Protein AF-A0A7W1IRL6-F1 (afdb_monomer_lite)

Radius of gyration: 15.73 Å; chains: 1; bounding box: 52×31×43 Å

pLDDT: mean 93.94, std 11.13, range [40.31, 98.81]

Structure (mmCIF, N/CA/C/O backbone):
data_AF-A0A7W1IRL6-F1
#
_entry.id   AF-A0A7W1IRL6-F1
#
loop_
_atom_site.group_PDB
_atom_site.id
_atom_site.type_symbol
_atom_site.label_atom_id
_atom_site.label_alt_id
_atom_site.label_comp_id
_atom_site.label_asym_id
_atom_site.label_entity_id
_atom_site.label_seq_id
_atom_site.pdbx_PDB_ins_code
_atom_site.Cartn_x
_atom_site.Cartn_y
_atom_site.Cartn_z
_atom_site.occupancy
_atom_site.B_iso_or_equiv
_atom_site.auth_seq_id
_atom_site.auth_comp_id
_atom_site.auth_asym_id
_atom_site.auth_atom_id
_atom_site.pdbx_PDB_model_num
ATOM 1 N N . TRP A 1 1 ? -34.990 -5.535 5.793 1.00 40.31 1 TRP A N 1
ATOM 2 C CA . TRP A 1 1 ? -33.755 -5.483 6.601 1.00 40.31 1 TRP A CA 1
ATOM 3 C C . TRP A 1 1 ? -32.794 -4.507 5.937 1.00 40.31 1 TRP A C 1
ATOM 5 O O . TRP A 1 1 ? -32.242 -4.873 4.904 1.00 40.31 1 TRP A O 1
ATOM 15 N N . PRO A 1 2 ? -32.647 -3.249 6.392 1.00 49.19 2 PRO A N 1
ATOM 16 C CA . PRO A 1 2 ? -31.731 -2.346 5.717 1.00 49.19 2 PRO A CA 1
ATOM 17 C C . PRO A 1 2 ? -30.307 -2.810 6.031 1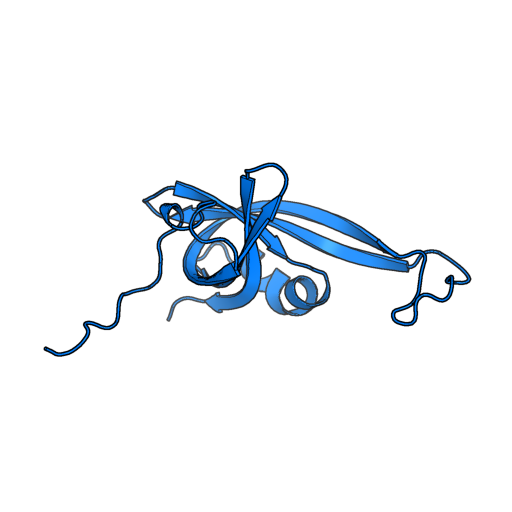.00 49.19 2 PRO A C 1
ATOM 19 O O . PRO A 1 2 ? -29.930 -2.965 7.193 1.00 49.19 2 PRO A O 1
ATOM 22 N N . LEU A 1 3 ? -29.532 -3.087 4.983 1.00 50.91 3 LEU A N 1
ATOM 23 C CA . LEU A 1 3 ? -28.097 -3.306 5.083 1.00 50.91 3 LEU A CA 1
ATOM 24 C C . LEU A 1 3 ? -27.508 -2.065 5.760 1.00 50.91 3 LEU A C 1
ATOM 26 O O . LEU A 1 3 ? -27.437 -0.998 5.150 1.00 50.91 3 LEU A O 1
ATOM 30 N N . ARG A 1 4 ? -27.127 -2.186 7.039 1.00 49.12 4 ARG A N 1
ATOM 31 C CA . ARG A 1 4 ? -26.232 -1.223 7.685 1.00 49.12 4 ARG A CA 1
ATOM 32 C C . ARG A 1 4 ? -25.093 -0.994 6.698 1.00 49.12 4 ARG A C 1
ATOM 34 O O . ARG A 1 4 ? -24.436 -1.965 6.322 1.00 49.12 4 ARG A O 1
ATOM 41 N N . ARG A 1 5 ? -24.871 0.253 6.270 1.00 50.00 5 ARG A N 1
ATOM 42 C CA . ARG A 1 5 ? -23.606 0.615 5.626 1.00 50.00 5 ARG A CA 1
ATOM 43 C C . ARG A 1 5 ? -22.523 0.150 6.594 1.00 50.00 5 ARG A C 1
ATOM 45 O O . ARG A 1 5 ? -22.430 0.682 7.699 1.00 50.00 5 ARG A O 1
ATOM 52 N N . ARG A 1 6 ? -21.819 -0.934 6.253 1.00 61.88 6 ARG A N 1
ATOM 53 C CA . ARG A 1 6 ? -20.655 -1.365 7.023 1.00 61.88 6 ARG A CA 1
ATOM 5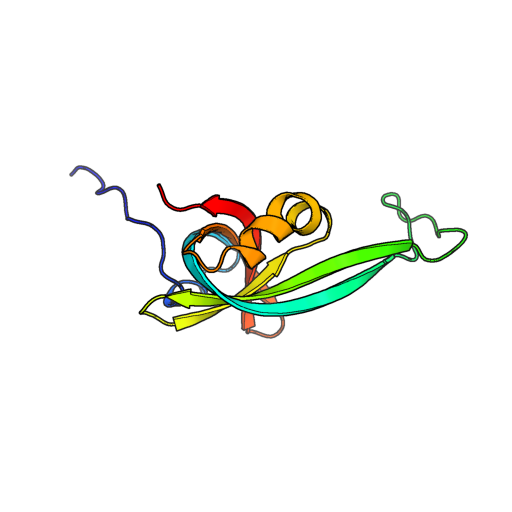4 C C . ARG A 1 6 ? -19.721 -0.160 7.007 1.00 61.88 6 ARG A C 1
ATOM 56 O O . ARG A 1 6 ? -19.515 0.420 5.942 1.00 61.88 6 ARG A O 1
ATOM 63 N N . GLY A 1 7 ? -19.272 0.263 8.187 1.00 73.44 7 GLY A N 1
ATOM 64 C CA . GLY A 1 7 ? -18.233 1.282 8.282 1.00 73.44 7 GLY A CA 1
ATOM 65 C C . GLY A 1 7 ? -16.979 0.849 7.512 1.00 73.44 7 GLY A C 1
ATOM 66 O O . GLY A 1 7 ? -16.945 -0.276 6.997 1.00 73.44 7 GLY A O 1
ATOM 67 N N . PRO A 1 8 ? -15.962 1.717 7.431 1.00 83.88 8 PRO A N 1
ATOM 68 C CA . PRO A 1 8 ? -14.689 1.344 6.829 1.00 83.88 8 PRO A CA 1
ATOM 69 C C . PRO A 1 8 ? -14.191 0.016 7.412 1.00 83.88 8 PRO A C 1
ATOM 71 O O . PRO A 1 8 ? -14.424 -0.301 8.586 1.00 83.88 8 PRO A O 1
ATOM 74 N N . ALA A 1 9 ? -13.558 -0.780 6.556 1.00 96.00 9 ALA A N 1
ATOM 75 C CA . ALA A 1 9 ? -12.874 -1.985 6.983 1.00 96.00 9 ALA A CA 1
ATOM 76 C C . ALA A 1 9 ? -11.740 -1.616 7.947 1.00 96.00 9 ALA A C 1
ATOM 78 O O . ALA A 1 9 ? -11.273 -0.475 7.997 1.00 96.00 9 ALA A O 1
ATOM 79 N N . ARG A 1 10 ? -11.326 -2.591 8.745 1.00 97.06 10 ARG A N 1
ATOM 80 C CA . ARG A 1 10 ? -10.257 -2.434 9.727 1.00 97.06 10 ARG A CA 1
ATOM 81 C C . ARG A 1 10 ? -8.937 -2.929 9.165 1.00 97.06 10 ARG A C 1
ATOM 83 O O . ARG A 1 10 ? -8.933 -3.773 8.269 1.00 97.06 10 ARG A O 1
ATOM 90 N N . CYS A 1 11 ? -7.813 -2.475 9.713 1.00 98.25 11 CYS A N 1
ATOM 91 C CA . CYS A 1 11 ? -6.503 -2.991 9.300 1.00 98.25 11 CYS A CA 1
ATOM 92 C C . CYS A 1 11 ? -6.431 -4.519 9.460 1.00 98.25 11 CYS A C 1
ATOM 94 O O . CYS A 1 11 ? -5.910 -5.200 8.579 1.00 98.25 11 CYS A O 1
ATOM 96 N N . ARG A 1 12 ? -7.063 -5.085 10.504 1.00 97.75 12 ARG A N 1
ATOM 97 C CA . ARG A 1 12 ? -7.157 -6.547 10.691 1.00 97.75 12 ARG A CA 1
ATOM 98 C C . ARG A 1 12 ? -7.931 -7.292 9.602 1.00 97.75 12 ARG A C 1
ATOM 100 O O . ARG A 1 12 ? -7.874 -8.516 9.574 1.00 97.75 12 ARG A O 1
ATOM 107 N N . ASP A 1 13 ? -8.683 -6.590 8.756 1.00 97.94 13 ASP A N 1
ATOM 108 C CA . ASP A 1 13 ? -9.438 -7.190 7.653 1.00 97.94 13 ASP A CA 1
ATOM 109 C C . ASP A 1 13 ? -8.574 -7.343 6.387 1.00 97.94 13 ASP A C 1
ATOM 111 O O . ASP A 1 13 ? -8.994 -7.985 5.420 1.00 97.94 13 ASP A O 1
ATOM 115 N N . VAL A 1 14 ? -7.344 -6.812 6.380 1.00 98.25 14 VAL A N 1
ATOM 116 C CA . VAL A 1 14 ? -6.361 -7.067 5.317 1.00 98.25 14 VAL A CA 1
ATOM 117 C C . VAL A 1 14 ? -5.711 -8.427 5.552 1.00 98.25 14 VAL A C 1
ATOM 119 O O . VAL A 1 14 ? -4.602 -8.563 6.060 1.00 98.25 14 VAL A O 1
ATOM 122 N N . ILE A 1 15 ? -6.460 -9.466 5.194 1.00 97.88 15 ILE A N 1
ATOM 123 C CA . ILE A 1 15 ? -6.089 -10.872 5.371 1.00 97.88 15 ILE A CA 1
ATOM 124 C C . ILE A 1 15 ? -6.134 -11.622 4.047 1.00 97.88 15 ILE A C 1
ATOM 126 O O . ILE A 1 15 ? -6.849 -11.250 3.116 1.00 97.88 15 ILE A O 1
ATOM 130 N N . ALA A 1 16 ? -5.426 -12.751 3.973 1.00 97.81 16 ALA A N 1
ATOM 131 C CA . ALA A 1 16 ? -5.326 -13.529 2.740 1.00 97.81 16 ALA A CA 1
ATOM 132 C C . ALA A 1 16 ? -6.692 -14.007 2.208 1.00 97.81 16 ALA A C 1
ATOM 134 O O . ALA A 1 16 ? -6.908 -14.057 0.997 1.00 97.81 16 ALA A O 1
ATOM 135 N N . ALA A 1 17 ? -7.647 -14.279 3.105 1.00 97.50 17 ALA A N 1
ATOM 136 C CA . ALA A 1 17 ? -9.024 -14.641 2.757 1.00 97.50 17 ALA A CA 1
ATOM 137 C C . ALA A 1 17 ? -9.805 -13.511 2.055 1.00 97.50 17 ALA A C 1
ATOM 139 O O . ALA A 1 17 ? -10.933 -13.717 1.606 1.00 97.50 17 ALA A O 1
ATOM 140 N N . HIS A 1 18 ? -9.256 -12.298 2.003 1.00 98.25 18 HIS A N 1
ATOM 141 C CA . HIS A 1 18 ? -9.838 -11.145 1.324 1.00 98.25 18 HIS A CA 1
ATOM 142 C C . HIS A 1 18 ? -9.108 -10.784 0.030 1.00 98.25 18 HIS A C 1
ATOM 144 O O . HIS A 1 18 ? -9.420 -9.746 -0.542 1.00 98.25 18 HIS A O 1
ATOM 150 N N . ARG A 1 19 ? -8.209 -11.643 -0.481 1.00 98.44 19 ARG A N 1
ATOM 151 C CA . ARG A 1 19 ? -7.550 -11.473 -1.789 1.00 98.44 19 ARG A CA 1
ATOM 152 C C . ARG A 1 19 ? -8.530 -10.968 -2.857 1.00 98.44 19 ARG A C 1
ATOM 154 O O . ARG A 1 19 ? -9.599 -11.545 -3.052 1.00 98.44 19 ARG A O 1
ATOM 161 N N . GLY A 1 20 ? -8.142 -9.907 -3.559 1.00 98.25 20 GLY A N 1
ATOM 162 C CA . GLY A 1 20 ? -8.908 -9.292 -4.642 1.00 98.25 20 GLY A CA 1
ATOM 163 C C . GLY A 1 20 ? -10.096 -8.437 -4.191 1.00 98.25 20 GLY A C 1
ATOM 164 O O . GLY A 1 20 ? -10.733 -7.809 -5.032 1.00 98.25 20 GLY A O 1
ATOM 165 N N . ARG A 1 21 ? -10.413 -8.374 -2.890 1.00 98.06 21 ARG A N 1
ATOM 166 C CA . ARG A 1 21 ? -11.465 -7.487 -2.382 1.00 98.06 21 ARG A CA 1
ATOM 167 C C . ARG A 1 21 ? -10.954 -6.058 -2.287 1.00 98.06 21 ARG A C 1
ATOM 169 O O . ARG A 1 21 ? -9.845 -5.822 -1.809 1.00 98.06 21 ARG A O 1
ATOM 176 N N . ALA A 1 22 ? -11.801 -5.118 -2.695 1.00 98.00 22 ALA A N 1
ATOM 177 C CA . ALA A 1 22 ? -11.598 -3.706 -2.423 1.00 98.00 22 ALA A CA 1
ATOM 178 C C . ALA A 1 22 ? -11.963 -3.403 -0.965 1.00 98.00 22 ALA A C 1
ATOM 180 O O . ALA A 1 22 ? -13.033 -3.806 -0.501 1.00 98.00 22 ALA A O 1
ATOM 181 N N . LEU A 1 23 ? -11.082 -2.695 -0.264 1.00 97.38 23 LEU A N 1
ATOM 182 C CA . LEU A 1 23 ? -11.280 -2.236 1.106 1.00 97.38 23 LEU A CA 1
ATOM 183 C C . LEU A 1 23 ? -11.031 -0.730 1.189 1.00 97.38 23 LEU A C 1
ATOM 185 O O . LEU A 1 23 ? -10.221 -0.175 0.447 1.00 97.38 23 LEU A O 1
ATOM 189 N N . GLU A 1 24 ? -11.729 -0.092 2.120 1.00 97.50 24 GLU A N 1
ATOM 190 C CA . GLU A 1 24 ? -11.484 1.283 2.540 1.00 97.50 24 GLU A CA 1
ATOM 191 C C . GLU A 1 24 ? -11.183 1.260 4.036 1.00 97.50 24 GLU A C 1
ATOM 193 O O . GLU A 1 24 ? -11.983 0.730 4.808 1.00 97.50 24 GLU A O 1
ATOM 198 N N . LEU A 1 25 ? -10.022 1.784 4.417 1.00 96.62 25 LEU A N 1
ATOM 199 C CA . LEU A 1 25 ? -9.504 1.815 5.781 1.00 96.62 25 LEU A CA 1
ATOM 200 C C . LEU A 1 25 ? -9.422 3.258 6.266 1.00 96.62 25 LEU A C 1
ATOM 202 O O . LEU A 1 25 ? -9.167 4.158 5.469 1.00 96.62 25 LEU A O 1
ATOM 206 N N . VAL A 1 26 ? -9.553 3.465 7.573 1.00 97.38 26 VAL A N 1
ATOM 207 C CA . VAL A 1 26 ? -9.113 4.699 8.233 1.00 97.38 26 VAL A CA 1
ATOM 208 C C . VAL A 1 26 ? -7.955 4.330 9.146 1.00 97.38 26 VAL A C 1
ATOM 210 O O . VAL A 1 26 ? -8.149 3.554 10.076 1.00 97.38 26 VAL A O 1
ATOM 213 N N . ALA A 1 27 ? -6.761 4.845 8.857 1.00 97.31 27 ALA A N 1
ATOM 214 C CA . ALA A 1 27 ? -5.541 4.429 9.541 1.00 97.31 27 ALA A CA 1
ATOM 215 C C . ALA A 1 27 ? -4.486 5.542 9.583 1.00 97.31 27 ALA A C 1
ATOM 217 O O . ALA A 1 27 ? -4.482 6.464 8.762 1.00 97.31 27 ALA A O 1
ATOM 218 N N . TRP A 1 28 ? -3.570 5.433 10.540 1.00 97.38 28 TRP A N 1
ATOM 219 C CA . TRP A 1 28 ? -2.380 6.269 10.654 1.00 97.38 28 TRP A CA 1
ATOM 220 C C . TRP A 1 28 ? -1.237 5.684 9.831 1.00 97.38 28 TRP A C 1
ATOM 222 O O . TRP A 1 28 ? -1.052 4.471 9.811 1.00 97.38 28 TRP A O 1
ATOM 232 N N . SER A 1 29 ? -0.432 6.536 9.195 1.00 96.50 29 SER A N 1
ATOM 233 C CA . SER A 1 29 ? 0.855 6.124 8.622 1.00 96.50 29 SER A CA 1
ATOM 234 C C . SER A 1 29 ? 1.907 6.057 9.726 1.00 96.50 29 SER A C 1
ATOM 236 O O . SER A 1 29 ? 2.228 7.082 10.324 1.00 96.50 29 SER A O 1
ATOM 238 N N . ILE A 1 30 ? 2.458 4.868 9.973 1.00 96.81 30 ILE A N 1
ATOM 239 C CA . ILE A 1 30 ? 3.451 4.631 11.031 1.00 96.81 30 ILE A CA 1
ATOM 240 C C . ILE A 1 30 ? 4.868 4.642 10.477 1.00 96.81 30 ILE A C 1
ATOM 242 O O . ILE A 1 30 ? 5.762 5.267 11.043 1.00 96.81 30 ILE A O 1
ATOM 246 N N . SER A 1 31 ? 5.081 3.947 9.363 1.00 96.50 31 SER A N 1
ATOM 247 C CA . SER A 1 31 ? 6.396 3.823 8.746 1.00 96.50 31 SER A CA 1
ATOM 248 C C . SER A 1 31 ? 6.281 3.912 7.231 1.00 96.50 31 SER A C 1
ATOM 250 O O . SER A 1 31 ? 5.257 3.544 6.655 1.00 96.50 31 SER A O 1
ATOM 252 N N . ARG A 1 32 ? 7.337 4.409 6.584 1.00 97.19 32 ARG A N 1
ATOM 253 C CA . ARG A 1 32 ? 7.443 4.468 5.129 1.00 97.19 32 ARG A CA 1
ATOM 254 C C . ARG A 1 32 ? 8.834 4.043 4.693 1.00 97.19 32 ARG A C 1
ATOM 256 O O . ARG A 1 32 ? 9.835 4.493 5.245 1.00 97.19 32 ARG A O 1
ATOM 263 N N . LYS A 1 33 ? 8.879 3.216 3.657 1.00 98.00 33 LYS A N 1
ATOM 264 C CA . LYS A 1 33 ? 10.086 2.879 2.914 1.00 98.00 33 LYS A CA 1
ATOM 265 C C . LYS A 1 33 ? 9.930 3.377 1.487 1.00 98.00 33 LYS A C 1
ATOM 267 O O . LYS A 1 33 ? 9.199 2.774 0.701 1.00 98.00 33 LYS A O 1
ATOM 272 N N . ASP A 1 34 ? 10.645 4.448 1.168 1.00 97.50 34 ASP A N 1
ATOM 273 C CA . ASP A 1 34 ? 10.736 4.967 -0.194 1.00 97.50 34 ASP A CA 1
ATOM 274 C C . ASP A 1 34 ? 11.573 4.011 -1.052 1.00 97.50 34 ASP A C 1
ATOM 276 O O . ASP A 1 34 ? 12.633 3.531 -0.640 1.00 97.50 34 ASP A O 1
ATOM 280 N N . VAL A 1 35 ? 11.067 3.690 -2.240 1.00 97.75 35 VAL A N 1
ATOM 281 C CA . VAL A 1 35 ? 11.651 2.712 -3.161 1.00 97.75 35 VAL A CA 1
ATOM 282 C C . VAL A 1 35 ? 11.654 3.282 -4.574 1.00 97.75 35 VAL A C 1
ATOM 284 O O . VAL A 1 35 ? 10.735 3.986 -4.983 1.00 97.75 35 VAL A O 1
ATOM 287 N N . SER A 1 36 ? 12.694 2.956 -5.338 1.00 97.56 36 SER A N 1
ATOM 288 C CA . SER A 1 36 ? 12.767 3.256 -6.766 1.00 97.56 36 SER A CA 1
ATOM 289 C C . SER A 1 36 ? 12.363 2.021 -7.571 1.00 97.56 36 SER A C 1
ATOM 291 O O . SER A 1 36 ? 13.091 1.026 -7.602 1.00 97.56 36 SER A O 1
ATOM 293 N N . ALA A 1 37 ? 11.186 2.060 -8.192 1.00 96.19 37 ALA A N 1
ATOM 294 C CA . ALA A 1 37 ? 10.758 1.063 -9.161 1.00 96.19 37 ALA A CA 1
ATOM 295 C C . ALA A 1 37 ? 11.622 1.187 -10.417 1.00 96.19 37 ALA A C 1
ATOM 297 O O . ALA A 1 37 ? 11.741 2.275 -10.976 1.00 96.19 37 ALA A O 1
ATOM 298 N N . THR A 1 38 ? 12.223 0.082 -10.851 1.00 96.62 38 THR A N 1
ATOM 299 C CA . THR A 1 38 ? 13.066 0.033 -12.050 1.00 96.62 38 THR A CA 1
ATOM 300 C C . THR A 1 38 ? 12.309 -0.664 -13.169 1.00 96.62 38 THR A C 1
ATOM 302 O O . THR A 1 38 ? 11.781 -1.755 -12.967 1.00 96.62 38 THR A O 1
ATOM 305 N N . TYR A 1 39 ? 12.279 -0.041 -14.340 1.00 95.62 39 TYR A N 1
ATOM 306 C CA . TYR A 1 39 ? 11.661 -0.569 -15.547 1.00 95.62 39 TYR A CA 1
ATOM 307 C C . TYR A 1 39 ? 12.719 -0.664 -16.636 1.00 95.62 39 TYR A C 1
ATOM 309 O O . TYR A 1 39 ? 13.378 0.326 -16.948 1.00 95.62 39 TYR A O 1
ATOM 317 N N . ASP A 1 40 ? 12.868 -1.844 -17.216 1.00 97.25 40 ASP A N 1
ATOM 318 C CA . ASP A 1 40 ? 13.740 -2.140 -18.354 1.00 97.25 40 ASP A CA 1
ATOM 319 C C . ASP A 1 40 ? 12.952 -2.329 -19.662 1.00 97.25 40 ASP A C 1
ATOM 321 O O . ASP A 1 40 ? 13.535 -2.257 -20.741 1.00 97.25 40 ASP A O 1
ATOM 325 N N . HIS A 1 41 ? 11.628 -2.484 -19.574 1.00 96.38 41 HIS A N 1
ATOM 326 C CA . HIS A 1 41 ? 10.716 -2.599 -20.710 1.00 96.38 41 HIS A CA 1
ATOM 327 C C . HIS A 1 41 ? 9.626 -1.516 -20.674 1.00 96.38 41 HIS A C 1
ATOM 329 O O . HIS A 1 41 ? 9.206 -1.047 -19.611 1.00 96.38 41 HIS A O 1
ATOM 335 N N . ALA A 1 42 ? 9.168 -1.111 -21.856 1.00 93.19 42 ALA A N 1
ATOM 336 C CA . ALA A 1 42 ? 8.007 -0.258 -22.047 1.00 93.19 42 ALA A CA 1
ATOM 337 C C . ALA A 1 42 ? 6.699 -1.036 -21.815 1.00 93.19 42 ALA A C 1
ATOM 339 O O . ALA A 1 42 ? 6.683 -2.260 -21.680 1.00 93.19 42 ALA A O 1
ATOM 340 N N . ALA A 1 43 ? 5.575 -0.317 -21.787 1.00 89.38 43 ALA A N 1
ATOM 341 C CA . ALA A 1 43 ? 4.256 -0.911 -21.553 1.00 89.38 43 ALA A CA 1
ATOM 342 C C . ALA A 1 43 ? 3.827 -1.918 -22.640 1.00 89.38 43 ALA A C 1
ATOM 344 O O . ALA A 1 43 ? 3.017 -2.798 -22.365 1.00 89.38 43 ALA A O 1
ATOM 345 N N . ASP A 1 44 ? 4.368 -1.799 -23.854 1.00 94.88 44 ASP A N 1
ATOM 346 C CA . ASP A 1 44 ? 4.149 -2.732 -24.964 1.00 94.88 44 ASP A CA 1
ATOM 347 C C . ASP A 1 44 ? 5.099 -3.948 -24.943 1.00 94.88 44 ASP A C 1
ATOM 349 O O . ASP A 1 44 ? 5.014 -4.811 -25.814 1.00 94.88 44 ASP A O 1
ATOM 353 N N . GLY A 1 45 ? 5.992 -4.030 -23.950 1.00 94.56 45 GLY A N 1
ATOM 354 C CA . GLY A 1 45 ? 6.975 -5.101 -23.800 1.00 94.56 45 GLY A CA 1
ATOM 355 C C . GLY A 1 45 ? 8.272 -4.894 -24.585 1.00 94.56 45 GLY A C 1
ATOM 356 O O . GLY A 1 45 ? 9.157 -5.743 -24.499 1.00 94.56 45 GLY A O 1
ATOM 357 N N . SER A 1 46 ? 8.429 -3.793 -25.328 1.00 96.38 46 SER A N 1
ATOM 358 C CA . SER A 1 46 ? 9.702 -3.464 -25.982 1.00 96.38 46 SER A CA 1
ATOM 359 C C . SER A 1 46 ? 10.773 -3.049 -24.957 1.00 96.38 46 SER A C 1
ATOM 361 O O . SER A 1 46 ? 10.440 -2.441 -23.937 1.00 96.38 46 SER A O 1
ATOM 363 N N . PRO A 1 47 ? 12.065 -3.365 -25.173 1.00 97.56 47 PRO A N 1
ATOM 364 C CA . PRO A 1 47 ? 13.126 -2.950 -24.260 1.00 97.56 47 PRO A CA 1
ATOM 365 C C . PRO A 1 47 ? 13.344 -1.434 -24.329 1.00 97.56 47 PRO A C 1
ATOM 367 O O . PRO A 1 47 ? 13.325 -0.829 -25.403 1.00 97.56 47 PRO A O 1
ATOM 370 N N . LEU A 1 48 ? 13.598 -0.814 -23.180 1.00 96.94 48 LEU A N 1
ATOM 371 C CA . LEU A 1 48 ? 13.980 0.591 -23.104 1.00 96.94 48 LEU A CA 1
ATOM 372 C C . LEU A 1 48 ? 15.464 0.753 -23.452 1.00 96.94 48 LEU A C 1
ATOM 374 O O . LEU A 1 48 ? 16.297 -0.069 -23.079 1.00 96.94 48 LEU A O 1
ATOM 378 N N . ALA A 1 49 ? 15.818 1.864 -24.107 1.00 96.50 49 ALA A N 1
ATOM 379 C CA . ALA A 1 49 ? 17.219 2.196 -24.397 1.00 96.50 49 ALA A CA 1
ATOM 380 C C . ALA A 1 49 ? 18.075 2.343 -23.122 1.00 96.50 49 ALA A C 1
ATOM 382 O O . ALA A 1 49 ? 19.285 2.133 -23.146 1.00 96.50 49 ALA A O 1
ATOM 383 N N . GLN A 1 50 ? 17.436 2.702 -22.008 1.00 96.69 50 GLN A N 1
ATOM 384 C CA . GLN A 1 50 ? 18.025 2.800 -20.678 1.00 96.69 50 GLN A CA 1
ATOM 385 C C . GLN A 1 50 ? 16.948 2.518 -19.620 1.00 96.69 50 GLN A C 1
ATOM 387 O O . GLN A 1 50 ? 15.783 2.859 -19.856 1.00 96.69 50 GLN A O 1
ATOM 392 N N . PRO A 1 51 ? 17.304 1.944 -18.455 1.00 97.06 51 PRO A N 1
ATOM 393 C CA . PRO A 1 51 ? 16.345 1.732 -17.382 1.00 97.06 51 PRO A CA 1
ATOM 394 C C . PRO A 1 51 ? 15.677 3.038 -16.952 1.00 97.06 51 PRO A C 1
ATOM 396 O O . PRO A 1 51 ? 16.324 4.080 -16.814 1.00 97.06 51 PRO A O 1
ATOM 399 N N . ARG A 1 52 ? 14.371 2.970 -16.711 1.00 96.25 52 ARG A N 1
ATOM 400 C CA . ARG A 1 52 ? 13.575 4.063 -16.157 1.00 96.25 52 ARG A CA 1
ATOM 401 C C . ARG A 1 52 ? 13.317 3.802 -14.683 1.00 96.25 52 ARG A C 1
ATOM 403 O O . ARG A 1 52 ? 13.036 2.674 -14.289 1.00 96.25 52 ARG A O 1
ATOM 410 N N . PHE A 1 53 ? 13.363 4.864 -13.890 1.00 97.19 53 PHE A N 1
ATOM 411 C CA . PHE A 1 53 ? 13.167 4.807 -12.449 1.00 97.19 53 PHE A CA 1
ATOM 412 C C . PHE A 1 53 ? 11.961 5.647 -12.044 1.00 97.19 53 PHE A C 1
ATOM 414 O O . PHE A 1 53 ? 11.819 6.779 -12.506 1.00 97.19 53 PHE A O 1
ATOM 421 N N . GLU A 1 54 ? 11.109 5.114 -11.175 1.00 97.62 54 GLU A N 1
ATOM 422 C CA . GLU A 1 54 ? 9.986 5.857 -10.605 1.00 97.62 54 GLU A CA 1
ATOM 423 C C . GLU A 1 54 ? 9.882 5.646 -9.098 1.00 97.62 54 GLU A C 1
ATOM 425 O O . GLU A 1 54 ? 10.026 4.531 -8.603 1.00 97.62 54 GLU A O 1
ATOM 430 N N . SER A 1 55 ? 9.586 6.708 -8.353 1.00 98.00 55 SER A N 1
ATOM 431 C CA . SER A 1 55 ? 9.389 6.608 -6.908 1.00 98.00 55 SER A CA 1
ATOM 432 C C . SER A 1 55 ? 8.082 5.898 -6.572 1.00 98.00 55 SER A C 1
ATOM 434 O O . SER A 1 55 ? 7.025 6.242 -7.093 1.00 98.00 55 SER A O 1
ATOM 436 N N . MET A 1 56 ? 8.153 4.957 -5.645 1.00 98.44 56 MET A N 1
ATOM 437 C CA . MET A 1 56 ? 7.028 4.278 -5.015 1.00 98.44 56 MET A CA 1
ATOM 438 C C . MET A 1 56 ? 7.338 4.090 -3.526 1.00 98.44 56 MET A C 1
ATOM 440 O O . MET A 1 56 ? 8.458 4.368 -3.092 1.00 98.44 56 MET A O 1
ATOM 444 N N . ALA A 1 57 ? 6.390 3.598 -2.733 1.00 98.44 57 ALA A N 1
ATOM 445 C CA . ALA A 1 57 ? 6.680 3.300 -1.333 1.00 98.44 57 ALA A CA 1
ATOM 446 C C . ALA A 1 57 ? 5.935 2.076 -0.805 1.00 98.44 57 ALA A C 1
ATOM 448 O O . ALA A 1 57 ? 4.826 1.752 -1.241 1.00 98.44 57 ALA A O 1
ATOM 449 N N . PHE A 1 58 ? 6.551 1.438 0.186 1.00 98.44 58 PHE A N 1
ATOM 450 C CA . PHE A 1 58 ? 5.855 0.569 1.128 1.00 98.44 58 PHE A CA 1
ATOM 451 C C . PHE A 1 58 ? 5.547 1.379 2.382 1.00 98.44 58 PHE A C 1
ATOM 453 O O . PHE A 1 58 ? 6.427 2.073 2.893 1.00 98.44 58 PHE A O 1
ATOM 460 N N . VAL A 1 59 ? 4.300 1.337 2.840 1.00 98.44 59 VAL A N 1
ATOM 461 C CA . VAL A 1 59 ? 3.841 2.109 4.000 1.00 98.44 59 VAL A CA 1
ATOM 462 C C . VAL A 1 59 ? 3.154 1.170 4.977 1.00 98.44 59 VAL A C 1
ATOM 464 O O . VAL A 1 59 ? 2.178 0.508 4.610 1.00 98.44 59 VAL A O 1
ATOM 467 N N . THR A 1 60 ? 3.632 1.166 6.218 1.00 98.38 60 THR A N 1
ATOM 468 C CA . THR A 1 60 ? 2.959 0.508 7.335 1.00 98.38 60 THR A CA 1
ATOM 469 C C . THR A 1 60 ? 1.875 1.436 7.865 1.00 98.38 60 THR A C 1
ATOM 471 O O . THR A 1 60 ? 2.164 2.565 8.278 1.00 98.38 60 THR A O 1
ATOM 474 N N . LEU A 1 61 ? 0.638 0.956 7.875 1.00 97.94 61 LEU A N 1
ATOM 475 C CA . LE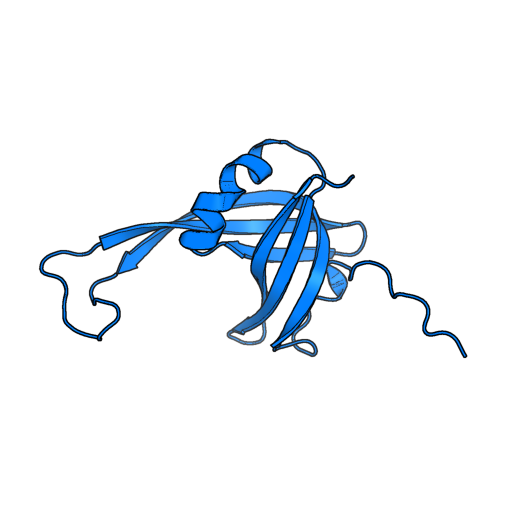U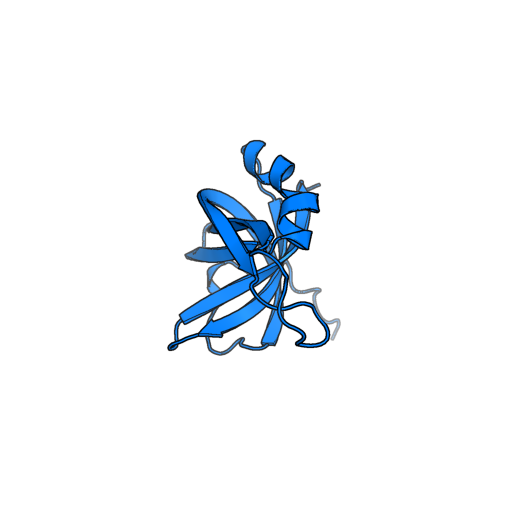 A 1 61 ? -0.506 1.655 8.445 1.00 97.94 61 LEU A CA 1
ATOM 476 C C . LEU A 1 61 ? -0.970 0.986 9.737 1.00 97.94 61 LEU A C 1
ATOM 478 O O . LEU A 1 61 ? -0.814 -0.225 9.889 1.00 97.94 61 LEU A O 1
ATOM 482 N N . GLU A 1 62 ? -1.595 1.755 10.623 1.00 98.00 62 GLU A N 1
ATOM 483 C CA . GLU A 1 62 ? -2.140 1.265 11.890 1.00 98.00 62 GLU A CA 1
ATOM 484 C C . GLU A 1 62 ? -3.533 1.830 12.177 1.00 98.00 62 GLU A C 1
ATOM 486 O O . GLU A 1 62 ? -3.793 3.025 12.015 1.00 98.00 62 GLU A O 1
ATOM 491 N N . ASP A 1 63 ? -4.415 0.960 12.657 1.00 97.12 63 ASP A N 1
ATOM 492 C CA . ASP A 1 63 ? -5.590 1.338 13.443 1.00 97.12 63 ASP A CA 1
ATOM 493 C C . ASP A 1 63 ? -5.567 0.561 14.772 1.00 97.12 63 ASP A C 1
ATOM 495 O O . ASP A 1 63 ? -4.624 -0.177 15.059 1.00 97.12 63 ASP A O 1
ATOM 499 N N . GLU A 1 64 ? -6.609 0.667 15.597 1.00 97.31 64 GLU A N 1
ATOM 500 C CA . GLU A 1 64 ? -6.654 -0.033 16.887 1.00 97.31 64 GLU A CA 1
ATOM 501 C C . GLU A 1 64 ? -6.687 -1.570 16.770 1.00 97.31 64 GLU A C 1
ATOM 503 O O . GLU A 1 64 ? -6.728 -2.285 17.774 1.00 97.31 64 GLU A O 1
ATOM 508 N N . THR A 1 65 ? -6.759 -2.097 15.548 1.00 97.94 65 THR A N 1
ATOM 509 C CA . THR A 1 65 ? -7.039 -3.496 15.276 1.00 97.94 65 THR A CA 1
ATOM 510 C C . THR A 1 65 ? -5.842 -4.292 14.783 1.00 97.94 65 THR A C 1
ATOM 512 O O . THR A 1 65 ? -5.820 -5.491 15.081 1.00 97.94 65 THR A O 1
ATOM 515 N N . ALA A 1 66 ? -4.920 -3.674 14.031 1.00 98.00 66 ALA A N 1
ATOM 516 C CA . ALA A 1 66 ? -3.687 -4.278 13.517 1.00 98.00 66 ALA A CA 1
ATOM 517 C C . ALA A 1 66 ? -2.775 -3.251 12.811 1.00 98.00 66 ALA A C 1
ATOM 519 O O . ALA A 1 66 ? -3.219 -2.179 12.396 1.00 98.00 66 ALA A O 1
ATOM 520 N N . LEU A 1 67 ? -1.526 -3.665 12.572 1.00 98.25 67 LEU A N 1
ATOM 521 C CA . LEU A 1 67 ? -0.642 -3.086 11.559 1.00 98.25 67 LEU A CA 1
ATOM 522 C C . LEU A 1 67 ? -0.883 -3.758 10.202 1.00 98.25 67 LEU A C 1
ATOM 524 O O . LEU A 1 67 ? -1.085 -4.974 10.141 1.00 98.25 67 LEU A O 1
ATOM 528 N N . VAL A 1 68 ? -0.808 -2.991 9.116 1.00 97.94 68 VAL A N 1
ATOM 529 C CA . VAL A 1 68 ? -0.903 -3.515 7.750 1.00 97.94 68 VAL A CA 1
ATOM 530 C C . VAL A 1 68 ? 0.131 -2.884 6.825 1.00 97.94 68 VAL A C 1
ATOM 532 O O . VAL A 1 68 ? 0.326 -1.671 6.812 1.00 97.94 68 VAL A O 1
ATOM 535 N N . GLU A 1 69 ? 0.760 -3.720 6.004 1.00 98.31 69 GLU A N 1
ATOM 536 C CA . GLU A 1 69 ? 1.644 -3.277 4.932 1.00 98.31 69 GLU A CA 1
ATOM 537 C C . GLU A 1 69 ? 0.850 -2.902 3.681 1.00 98.31 69 GLU A C 1
ATOM 539 O O . GLU A 1 69 ? -0.028 -3.640 3.214 1.00 98.31 69 GLU A O 1
ATOM 544 N N . THR A 1 70 ? 1.184 -1.751 3.104 1.00 98.62 70 THR A N 1
ATOM 545 C CA . THR A 1 70 ? 0.537 -1.243 1.895 1.00 98.62 70 THR A CA 1
ATOM 546 C C . THR A 1 70 ? 1.547 -0.867 0.828 1.00 98.62 70 THR A C 1
ATOM 548 O O . THR A 1 70 ? 2.663 -0.436 1.120 1.00 98.62 70 THR A O 1
ATOM 551 N N . THR A 1 71 ? 1.160 -1.035 -0.434 1.00 98.56 71 THR A N 1
ATOM 552 C CA . THR A 1 71 ? 2.005 -0.717 -1.587 1.00 98.56 71 THR A CA 1
ATOM 553 C C . THR A 1 71 ? 1.434 0.473 -2.341 1.00 98.56 71 THR A C 1
ATOM 555 O O . THR A 1 71 ? 0.300 0.438 -2.822 1.00 98.56 71 THR A O 1
ATOM 558 N N . TRP A 1 72 ? 2.247 1.516 -2.470 1.00 98.50 72 TRP A N 1
ATOM 559 C CA . TRP A 1 72 ? 1.928 2.754 -3.169 1.00 98.50 72 TRP A CA 1
ATOM 560 C C . TRP A 1 72 ? 2.760 2.793 -4.442 1.00 98.50 72 TRP A C 1
ATOM 562 O O . TRP A 1 72 ? 3.873 3.308 -4.433 1.00 98.50 72 TRP A O 1
ATOM 572 N N . PHE A 1 73 ? 2.246 2.201 -5.522 1.00 98.19 73 PHE A N 1
ATOM 573 C CA . PHE A 1 73 ? 2.908 2.196 -6.832 1.00 98.19 73 PHE A CA 1
ATOM 574 C C . PHE A 1 73 ? 3.078 3.611 -7.399 1.00 98.19 73 PHE A C 1
ATOM 576 O O . PHE A 1 73 ? 2.358 4.511 -6.962 1.00 98.19 73 PHE A O 1
ATOM 583 N N . PRO A 1 74 ? 3.973 3.825 -8.385 1.00 98.25 74 PRO A N 1
ATOM 584 C CA . PRO A 1 74 ? 4.387 5.164 -8.796 1.00 98.25 74 PRO A CA 1
ATOM 585 C C . PRO A 1 74 ? 3.272 6.171 -9.055 1.00 98.25 74 PRO A C 1
ATOM 587 O O . PRO A 1 74 ? 3.322 7.292 -8.554 1.00 98.25 74 PRO A O 1
ATOM 590 N N . ASP A 1 75 ? 2.222 5.777 -9.775 1.00 97.56 75 ASP A N 1
ATOM 591 C CA . ASP A 1 75 ? 1.112 6.682 -10.073 1.00 97.56 75 ASP A CA 1
ATOM 592 C C . ASP A 1 75 ? 0.308 7.077 -8.819 1.00 97.56 75 ASP A C 1
ATOM 594 O O . ASP A 1 75 ? -0.045 8.243 -8.629 1.00 97.56 75 ASP A O 1
ATOM 598 N N . THR A 1 76 ? 0.054 6.126 -7.919 1.00 98.12 76 THR A N 1
ATOM 599 C CA . THR A 1 76 ? -0.584 6.390 -6.621 1.00 98.12 76 THR A CA 1
ATOM 600 C C . THR A 1 76 ? 0.333 7.223 -5.728 1.00 98.12 76 THR A C 1
ATOM 602 O O . THR A 1 76 ? -0.101 8.222 -5.157 1.00 98.12 76 THR A O 1
ATOM 605 N N . TYR A 1 77 ? 1.609 6.855 -5.636 1.00 98.19 77 TYR A N 1
ATOM 606 C CA . TYR A 1 77 ? 2.588 7.540 -4.802 1.00 98.19 77 TYR A CA 1
ATOM 607 C C . TYR A 1 77 ? 2.752 8.999 -5.223 1.00 98.19 77 TYR A C 1
ATOM 609 O O . TYR A 1 77 ? 2.566 9.900 -4.412 1.00 98.19 77 TYR A O 1
ATOM 617 N N . ARG A 1 78 ? 2.962 9.259 -6.516 1.00 97.88 78 ARG A N 1
ATOM 618 C CA . ARG A 1 78 ? 3.066 10.613 -7.076 1.00 97.88 78 ARG A CA 1
ATOM 619 C C . ARG A 1 78 ? 1.859 11.492 -6.743 1.00 97.88 78 ARG A C 1
ATOM 621 O O . ARG A 1 78 ? 2.024 12.687 -6.520 1.00 97.88 78 ARG A O 1
ATOM 628 N N . ARG A 1 79 ? 0.650 10.922 -6.717 1.00 98.06 79 ARG A N 1
ATOM 629 C CA . ARG A 1 79 ? -0.583 11.667 -6.414 1.00 98.06 79 ARG A CA 1
ATOM 630 C C . ARG A 1 79 ? -0.769 11.962 -4.930 1.00 98.06 79 ARG A C 1
ATOM 632 O O . ARG A 1 79 ? -1.338 12.998 -4.598 1.00 98.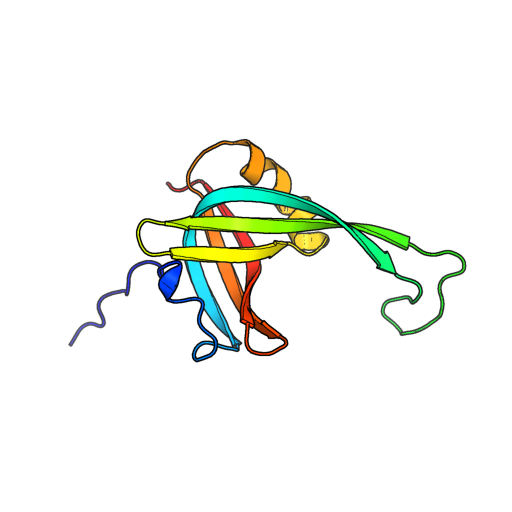06 79 ARG A O 1
ATOM 639 N N . TYR A 1 80 ? -0.326 11.067 -4.052 1.00 97.81 80 TYR A N 1
ATOM 640 C CA . TYR A 1 80 ? -0.766 11.068 -2.656 1.00 97.81 80 TYR A CA 1
ATOM 641 C C . TYR A 1 80 ? 0.365 11.064 -1.618 1.00 97.81 80 TYR A C 1
ATOM 643 O O . TYR A 1 80 ? 0.070 11.166 -0.431 1.00 97.81 80 TYR A O 1
ATOM 651 N N . ALA A 1 81 ? 1.641 11.012 -2.016 1.00 95.56 81 ALA A N 1
ATOM 652 C CA . ALA A 1 81 ? 2.785 10.968 -1.095 1.00 95.56 81 ALA A CA 1
ATOM 653 C C . ALA A 1 81 ? 2.783 12.117 -0.075 1.00 95.56 81 ALA A C 1
ATOM 655 O O . ALA A 1 81 ? 3.106 11.909 1.090 1.00 95.56 81 ALA A O 1
ATOM 656 N N . VAL A 1 82 ? 2.336 13.311 -0.479 1.00 95.50 82 VAL A N 1
ATOM 657 C CA . VAL A 1 82 ? 2.235 14.480 0.412 1.00 95.50 82 VAL A CA 1
ATOM 658 C C . VAL A 1 82 ? 1.294 14.254 1.601 1.00 95.50 82 VAL A C 1
ATOM 660 O O . VAL A 1 82 ? 1.461 14.887 2.637 1.00 95.50 82 VAL A O 1
ATOM 663 N N . LEU A 1 83 ? 0.311 13.355 1.480 1.00 96.31 83 LEU A N 1
ATOM 664 C CA . LEU A 1 83 ? -0.599 13.023 2.578 1.00 96.31 83 LEU A CA 1
ATOM 665 C C . LEU A 1 83 ? 0.110 12.229 3.681 1.00 96.31 83 LEU A C 1
ATOM 667 O O . LEU A 1 83 ? -0.230 12.383 4.849 1.00 96.31 83 LEU A O 1
ATOM 671 N N . LEU A 1 84 ? 1.127 11.437 3.329 1.00 94.69 84 LEU A N 1
ATOM 672 C CA . LEU A 1 84 ? 1.891 10.624 4.280 1.00 94.69 84 LEU A CA 1
ATOM 673 C C . LEU A 1 84 ? 2.758 11.473 5.226 1.00 94.69 84 LEU A C 1
ATOM 675 O O . LEU A 1 84 ? 3.130 11.004 6.295 1.00 94.69 84 LEU A O 1
ATOM 679 N N . GLU A 1 85 ? 3.047 12.728 4.869 1.00 91.38 85 GLU A N 1
ATOM 680 C CA . GLU A 1 85 ? 3.811 13.668 5.707 1.00 91.38 85 GLU A CA 1
ATOM 681 C C . GLU A 1 85 ? 2.962 14.357 6.782 1.00 91.38 85 GLU A C 1
ATOM 683 O O . GLU A 1 85 ? 3.493 14.952 7.720 1.00 91.38 85 GLU A O 1
ATOM 688 N N . ARG A 1 86 ? 1.631 14.311 6.658 1.00 87.56 86 ARG A N 1
ATOM 689 C CA . ARG A 1 86 ? 0.731 15.176 7.434 1.00 87.56 86 ARG A CA 1
ATOM 690 C C . ARG A 1 86 ? 0.526 14.751 8.885 1.00 87.56 86 ARG A C 1
ATOM 692 O O . ARG A 1 86 ? -0.055 15.514 9.647 1.00 87.56 86 ARG A O 1
ATOM 699 N N . ARG A 1 87 ? 1.023 13.571 9.278 1.00 87.12 87 ARG A N 1
ATOM 700 C CA . ARG A 1 87 ? 0.874 13.009 10.636 1.00 87.12 87 ARG A CA 1
ATOM 701 C C . ARG A 1 87 ? -0.577 13.052 11.129 1.00 87.12 87 ARG A C 1
ATOM 703 O O . ARG A 1 87 ? -0.837 13.374 12.283 1.00 87.12 87 ARG A O 1
ATOM 710 N N . GLU A 1 88 ? -1.509 12.739 10.238 1.00 93.62 88 GLU A N 1
ATOM 711 C CA . GLU A 1 88 ? -2.944 12.689 10.507 1.00 93.62 88 GLU A CA 1
ATOM 712 C C . GLU A 1 88 ? -3.525 11.370 9.975 1.00 93.62 88 GLU A C 1
ATOM 714 O O . GLU A 1 88 ? -2.927 10.762 9.078 1.00 93.62 88 GLU A O 1
ATOM 719 N N . PRO A 1 89 ? -4.668 10.898 10.505 1.00 95.38 89 PRO A N 1
ATOM 720 C CA . PRO A 1 89 ? -5.346 9.734 9.958 1.00 95.38 89 PRO A CA 1
ATOM 721 C C . PRO A 1 89 ? -5.749 9.976 8.504 1.00 95.38 89 PRO A C 1
ATOM 723 O O . PRO A 1 89 ? -6.308 11.022 8.155 1.00 95.38 89 PRO A O 1
ATOM 726 N N . LEU A 1 90 ? -5.536 8.968 7.668 1.00 96.69 90 LEU A N 1
ATOM 727 C CA . LEU A 1 90 ? -5.949 8.976 6.274 1.00 96.69 90 LEU A CA 1
ATOM 728 C C . LEU A 1 90 ? -7.051 7.947 6.062 1.00 96.69 90 LEU A C 1
ATOM 730 O O . LEU A 1 90 ? -7.032 6.860 6.639 1.00 96.69 90 LEU A O 1
ATOM 734 N N . THR A 1 91 ? -7.988 8.276 5.181 1.00 97.31 91 THR A N 1
ATOM 735 C CA . THR A 1 91 ? -8.824 7.261 4.548 1.00 97.31 91 THR A CA 1
ATOM 736 C C . THR A 1 91 ? -8.087 6.720 3.330 1.00 97.31 91 THR A C 1
ATOM 738 O O . THR A 1 91 ? -7.636 7.496 2.484 1.00 97.31 91 THR A O 1
ATOM 741 N N . ILE A 1 92 ? -7.931 5.401 3.255 1.00 97.69 92 ILE A N 1
ATOM 742 C CA . ILE A 1 92 ? -7.102 4.709 2.266 1.00 97.69 92 ILE A CA 1
ATOM 743 C C . ILE A 1 92 ? -7.949 3.632 1.604 1.00 97.69 92 ILE A C 1
ATOM 745 O O . ILE A 1 92 ? -8.452 2.730 2.269 1.00 97.69 92 ILE A O 1
ATOM 749 N N . ALA A 1 93 ? -8.100 3.726 0.287 1.00 98.06 93 ALA A N 1
ATOM 750 C CA . ALA A 1 93 ? -8.835 2.758 -0.512 1.00 98.06 93 ALA A CA 1
ATOM 751 C C . ALA A 1 93 ? -7.879 1.983 -1.419 1.00 98.06 93 ALA A C 1
ATOM 753 O O . ALA A 1 93 ? -7.009 2.567 -2.075 1.00 98.06 93 ALA A O 1
ATOM 754 N N . GLY A 1 94 ? -8.067 0.670 -1.480 1.00 98.50 94 GLY A N 1
ATOM 755 C CA . GLY A 1 94 ? -7.220 -0.210 -2.272 1.00 98.50 94 GLY A CA 1
ATOM 756 C C . GLY A 1 94 ? -7.777 -1.618 -2.401 1.00 98.50 94 GLY A C 1
ATOM 757 O O . GLY A 1 94 ? -8.888 -1.910 -1.955 1.00 98.50 94 GLY A O 1
ATOM 758 N N . VAL A 1 95 ? -6.981 -2.502 -2.994 1.00 98.69 95 VAL A N 1
ATOM 759 C CA . VAL A 1 95 ? -7.319 -3.915 -3.198 1.00 98.69 95 VAL A CA 1
ATOM 760 C C . VAL A 1 95 ? -6.351 -4.789 -2.419 1.00 98.69 95 VAL A C 1
ATOM 762 O O . VAL A 1 95 ? -5.145 -4.547 -2.424 1.00 98.69 95 VAL A O 1
ATOM 765 N N . VAL A 1 96 ? -6.872 -5.819 -1.752 1.00 98.81 96 VAL A N 1
ATOM 766 C CA . VAL A 1 96 ? -6.030 -6.792 -1.050 1.00 98.81 96 VAL A CA 1
ATOM 767 C C . VAL A 1 96 ? -5.281 -7.646 -2.067 1.00 98.81 96 VAL A C 1
ATOM 769 O O . VAL A 1 96 ? -5.885 -8.411 -2.824 1.00 98.81 96 VAL A O 1
ATOM 772 N N . GLU A 1 97 ? -3.960 -7.564 -2.046 1.00 98.69 97 GLU A N 1
ATOM 773 C CA . GLU A 1 97 ? -3.071 -8.441 -2.797 1.00 98.69 97 GLU A CA 1
ATOM 774 C C . GLU A 1 97 ? -2.452 -9.466 -1.859 1.00 98.69 97 GLU A C 1
ATOM 776 O O . GLU A 1 97 ? -2.317 -9.237 -0.659 1.00 98.69 97 GLU A O 1
ATOM 781 N N . VAL A 1 98 ? -2.130 -10.643 -2.393 1.00 98.44 98 VAL A N 1
ATOM 782 C CA . VAL A 1 98 ? -1.516 -11.701 -1.593 1.00 98.44 98 VAL A CA 1
ATOM 783 C C . VAL A 1 98 ? -0.367 -12.323 -2.366 1.00 98.44 98 VAL A C 1
ATOM 785 O O . VAL A 1 98 ? -0.578 -13.012 -3.372 1.00 98.44 98 VAL A O 1
ATOM 788 N N . ALA A 1 99 ? 0.836 -12.125 -1.842 1.00 96.75 99 ALA A N 1
ATOM 789 C CA . ALA A 1 99 ? 2.076 -12.695 -2.346 1.00 96.75 99 ALA A CA 1
ATOM 790 C C . ALA A 1 99 ? 2.705 -13.563 -1.252 1.00 96.75 99 ALA A C 1
ATOM 792 O O . ALA A 1 99 ? 2.742 -13.169 -0.090 1.00 96.75 99 ALA A O 1
ATOM 793 N N . PHE A 1 100 ? 3.154 -14.771 -1.605 1.00 95.88 100 PHE A N 1
ATOM 794 C CA . PHE A 1 100 ? 3.778 -15.714 -0.659 1.00 95.88 100 PHE A CA 1
ATOM 795 C C . PHE A 1 100 ? 2.945 -16.002 0.611 1.00 95.88 100 PHE A C 1
ATOM 797 O O . PHE A 1 100 ? 3.492 -16.303 1.664 1.00 95.88 100 PHE A O 1
ATOM 804 N N . GLY A 1 101 ? 1.614 -15.896 0.522 1.00 94.12 101 GLY A N 1
ATOM 805 C CA . GLY A 1 101 ? 0.695 -16.079 1.654 1.00 94.12 101 GLY A CA 1
ATOM 806 C C . GLY A 1 101 ? 0.467 -14.833 2.519 1.00 94.12 101 GLY A C 1
ATOM 807 O O . GLY A 1 101 ? -0.439 -14.845 3.349 1.00 94.12 101 GLY A O 1
ATOM 808 N N . PHE A 1 102 ? 1.206 -13.746 2.290 1.00 96.12 102 PHE A N 1
ATOM 809 C CA . PHE A 1 102 ? 1.076 -12.487 3.022 1.00 96.12 102 PHE A CA 1
ATOM 810 C C . PHE A 1 102 ? 0.127 -11.534 2.308 1.00 96.12 102 PHE A C 1
ATOM 812 O O . PHE A 1 102 ? 0.260 -11.316 1.104 1.00 96.12 102 PHE A O 1
ATOM 819 N N . ALA A 1 103 ? -0.831 -10.981 3.053 1.00 98.19 103 ALA A N 1
ATOM 820 C CA . ALA A 1 103 ? -1.759 -9.982 2.547 1.00 98.19 103 ALA A CA 1
ATOM 821 C C . ALA A 1 103 ? -1.189 -8.571 2.708 1.00 98.19 103 ALA A C 1
ATOM 823 O O . ALA A 1 103 ? -0.711 -8.210 3.781 1.00 98.19 103 ALA A O 1
ATOM 824 N N . THR A 1 104 ? -1.290 -7.778 1.649 1.00 98.38 104 THR A N 1
ATOM 825 C CA . THR A 1 104 ? -1.013 -6.339 1.645 1.00 98.38 104 THR A CA 1
ATOM 826 C C . THR A 1 104 ? -2.181 -5.605 0.999 1.00 98.38 104 THR A C 1
ATOM 828 O O . THR A 1 104 ? -2.995 -6.207 0.293 1.00 98.38 104 THR A O 1
ATOM 831 N N . LEU A 1 105 ? -2.287 -4.296 1.224 1.00 98.75 105 LEU A N 1
ATOM 832 C CA . LEU A 1 105 ? -3.223 -3.459 0.474 1.00 98.75 105 LEU A CA 1
ATOM 833 C C . LEU A 1 105 ? -2.474 -2.709 -0.631 1.00 98.75 105 LEU A C 1
ATOM 835 O O . LEU A 1 105 ? -1.641 -1.845 -0.348 1.00 98.75 105 LEU A O 1
ATOM 839 N N . ARG A 1 106 ? -2.786 -2.992 -1.897 1.00 98.75 106 ARG A N 1
ATOM 840 C CA . ARG A 1 106 ? -2.352 -2.142 -3.010 1.00 98.75 106 ARG A CA 1
ATOM 841 C C . ARG A 1 106 ? -3.235 -0.904 -3.045 1.00 98.75 106 ARG A C 1
ATOM 843 O O . ARG A 1 106 ? -4.441 -1.017 -3.259 1.00 98.75 106 ARG A O 1
ATOM 850 N N . VAL A 1 107 ? -2.642 0.266 -2.830 1.00 98.69 107 VAL A N 1
ATOM 851 C CA . VAL A 1 107 ? -3.387 1.521 -2.681 1.00 98.69 107 VAL A CA 1
ATOM 852 C C . VAL A 1 107 ? -3.755 2.109 -4.039 1.00 98.69 107 VAL A C 1
ATOM 854 O O . VAL A 1 107 ? -2.908 2.271 -4.922 1.00 98.69 107 VAL A O 1
ATOM 857 N N . ASP A 1 108 ? -5.024 2.487 -4.169 1.00 98.56 108 ASP A N 1
ATOM 858 C CA . ASP A 1 108 ? -5.566 3.181 -5.336 1.00 98.56 108 ASP A CA 1
ATOM 859 C C . ASP A 1 108 ? -5.794 4.670 -5.045 1.00 98.56 108 ASP A C 1
ATOM 861 O O . ASP A 1 108 ? -5.563 5.520 -5.906 1.00 98.56 108 ASP A O 1
ATOM 865 N N . ARG A 1 109 ? -6.270 5.003 -3.834 1.00 98.12 109 ARG A N 1
ATOM 866 C CA . ARG A 1 109 ? -6.627 6.374 -3.432 1.00 98.12 109 ARG A CA 1
ATOM 867 C C . ARG A 1 109 ? -6.379 6.612 -1.947 1.00 98.12 109 ARG A C 1
ATOM 869 O O . ARG A 1 109 ? -6.563 5.706 -1.139 1.00 98.12 109 ARG A O 1
ATOM 876 N N . ALA A 1 110 ? -6.066 7.856 -1.595 1.00 97.56 110 ALA A N 1
ATOM 877 C CA . ALA A 1 110 ? -6.002 8.306 -0.210 1.00 97.56 110 ALA A CA 1
ATOM 878 C C . ALA A 1 110 ? -6.505 9.749 -0.057 1.00 97.56 110 ALA A C 1
ATOM 880 O O . ALA A 1 110 ? -6.387 10.556 -0.983 1.00 97.56 110 ALA A O 1
ATOM 881 N N . TRP A 1 111 ? -7.085 10.068 1.100 1.00 96.81 111 TRP A N 1
ATOM 882 C CA . TRP A 1 111 ? -7.521 11.417 1.468 1.00 96.81 111 TRP A CA 1
ATOM 883 C C . TRP A 1 111 ? -7.540 11.597 2.989 1.00 96.81 111 TRP A C 1
ATOM 885 O O . TRP A 1 111 ? -7.563 10.628 3.740 1.00 96.81 111 TRP A O 1
ATOM 895 N N . VAL A 1 112 ? -7.527 12.847 3.444 1.00 94.62 112 VAL A N 1
ATOM 896 C CA . VAL A 1 112 ? -7.629 13.190 4.871 1.00 94.62 112 VAL A CA 1
ATOM 897 C C . VAL A 1 112 ? -9.026 12.851 5.384 1.00 94.62 112 VAL A C 1
ATOM 899 O O . VAL A 1 112 ? -10.013 13.115 4.689 1.00 94.62 112 VAL A O 1
ATOM 902 N N . VAL A 1 113 ? -9.115 12.270 6.583 1.00 89.25 113 VAL A N 1
ATOM 903 C CA . VAL A 1 113 ? -10.404 12.036 7.254 1.00 89.25 113 VAL A CA 1
ATOM 904 C C . VAL A 1 113 ? -11.137 13.372 7.422 1.00 89.25 113 VAL A C 1
ATOM 906 O O . VAL A 1 113 ? -10.539 14.363 7.834 1.00 89.25 113 VAL A O 1
ATOM 909 N N . ARG A 1 114 ? -12.420 13.406 7.051 1.00 72.38 114 ARG A N 1
ATOM 910 C CA . ARG A 1 114 ? -13.283 14.586 7.206 1.00 72.38 114 ARG A CA 1
ATOM 911 C C . ARG A 1 114 ? -14.027 14.564 8.527 1.00 72.38 114 ARG A C 1
ATOM 913 O O . ARG A 1 114 ? -14.431 13.452 8.935 1.00 72.38 114 ARG A O 1
#

Foldseek 3Di:
DDPDPPPFDELVVLAPVQAFPKGKYWWFFDDKDKDWDWDQADPVRHGDPDIDTAIWMWTWTDDPNDIAIETQPRVNCV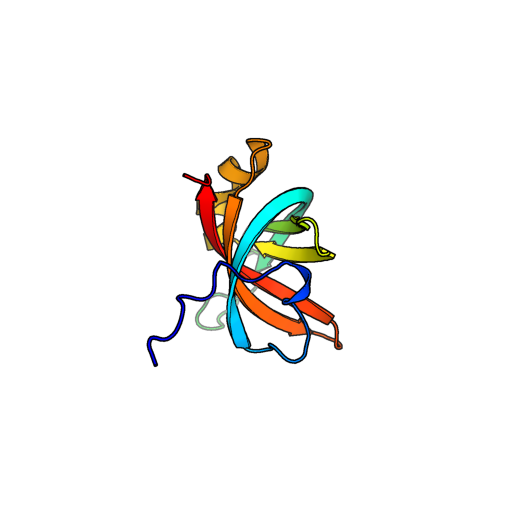VCVVVNPPRAIKTWIAGWHADPRDTHGYTDDIDGDD

Secondary structure (DSSP, 8-state):
-------PBPGGG-SGGGTT-EEEEEEEEEEEEEEEEEEEE-TTSPEEEEEEEEEEEEEEEEETTEEEEEEE-HHHHHHHHHHHTS-S-EEEEEEEEEETTEEEEEEEEEEE--

Sequence (114 aa):
WPLRRRGPARCRDVIAAHRGRALELVAWSISRKDVSATYDHAADGSPLAQPRFESMAFVTLEDETALVETTWFPDTYRRYAVLLERREPLTIAGVVEVAFGFATLRVDRAWVVR